Protein AF-A0A8I0VJ87-F1 (afdb_monomer_lite)

Sequence (125 aa):
MGGDGQVTLGNIVVKANARKVRTMSDGSVLAGFAGATADAFTLFERFESKLSKHGGNLTRSAVELAKDWRTGLIAIGSGGPYAQSAARALLDHTTMTARQITEESLKIAAHLCIYTNNNLVIEEL

Radius of gyration: 15.24 Å; chains: 1; bounding box: 38×44×33 Å

Foldseek 3Di:
DKAFFFDDDPNRTPTGAHDQWDADDVRPDIDGDQDPVQQVVQLVVQLVVLCVVVVNPNVRSVVVSVCVVVVPDFATGQLGVQLRVQLVCCVVPHPDDPQRSNLVSLVRSQVPGPRGHNNMDDDDD

Secondary structure (DSSP, 8-state):
-EEE--EEETTEEEES----EEEETTTTEEEE-S-HHHHHHHHHHHHHHHHHHTTT-HHHHHHHHHHHTTSS----STTHHHHHHHHHHHHHH----HHHHHHHHHHHHHHH-TT--S-EEE---

pLDDT: mean 90.81, std 7.06, range [67.06, 98.19]

Structure (mmCIF, N/CA/C/O backbone):
data_AF-A0A8I0VJ87-F1
#
_entry.id   AF-A0A8I0VJ87-F1
#
loop_
_atom_site.group_PDB
_atom_site.id
_atom_site.type_symbol
_atom_site.label_atom_id
_atom_site.label_alt_id
_atom_site.label_comp_id
_atom_site.label_asym_id
_atom_site.label_entity_id
_atom_site.label_seq_id
_atom_site.pdbx_PDB_ins_code
_atom_site.Cartn_x
_atom_site.Cartn_y
_atom_site.Cartn_z
_atom_site.occupancy
_atom_site.B_iso_or_equiv
_atom_site.auth_seq_id
_atom_site.auth_comp_id
_atom_site.auth_asym_id
_atom_site.auth_atom_id
_atom_site.pdbx_PDB_model_num
ATOM 1 N N . MET A 1 1 ? -4.305 -8.418 3.256 1.00 94.06 1 MET A N 1
ATOM 2 C CA . MET A 1 1 ? -3.180 -7.479 3.010 1.00 94.06 1 MET A CA 1
ATOM 3 C C . MET A 1 1 ? -2.535 -7.847 1.687 1.00 94.06 1 MET A C 1
ATOM 5 O O . MET A 1 1 ? -2.440 -9.032 1.403 1.00 94.06 1 MET A O 1
ATOM 9 N N . GLY A 1 2 ? -2.089 -6.883 0.883 1.00 95.56 2 GLY A N 1
ATOM 10 C CA . GLY A 1 2 ? -1.404 -7.188 -0.373 1.00 95.56 2 GLY A CA 1
ATOM 11 C C . GLY A 1 2 ? -0.240 -6.249 -0.655 1.00 95.56 2 GLY A C 1
ATOM 12 O O . GLY A 1 2 ? -0.158 -5.167 -0.077 1.00 95.56 2 GLY A O 1
ATOM 13 N N . GLY A 1 3 ? 0.659 -6.681 -1.533 1.00 95.31 3 GLY A N 1
ATOM 14 C CA . GLY A 1 3 ? 1.794 -5.894 -2.002 1.00 95.31 3 GLY A CA 1
ATOM 15 C C . GLY A 1 3 ? 2.315 -6.400 -3.343 1.00 95.31 3 GLY A C 1
ATOM 16 O O . GLY A 1 3 ? 2.104 -7.559 -3.700 1.00 95.31 3 GLY A O 1
ATOM 17 N N . ASP A 1 4 ? 2.987 -5.525 -4.085 1.00 96.25 4 ASP A N 1
ATOM 18 C CA . ASP A 1 4 ? 3.606 -5.859 -5.366 1.00 96.25 4 ASP A CA 1
ATOM 19 C C . ASP A 1 4 ? 5.030 -6.421 -5.199 1.00 96.25 4 ASP A C 1
ATOM 21 O O . ASP A 1 4 ? 5.648 -6.349 -4.130 1.00 96.25 4 ASP A O 1
ATOM 25 N N . GLY A 1 5 ? 5.576 -6.951 -6.291 1.00 94.56 5 GLY A N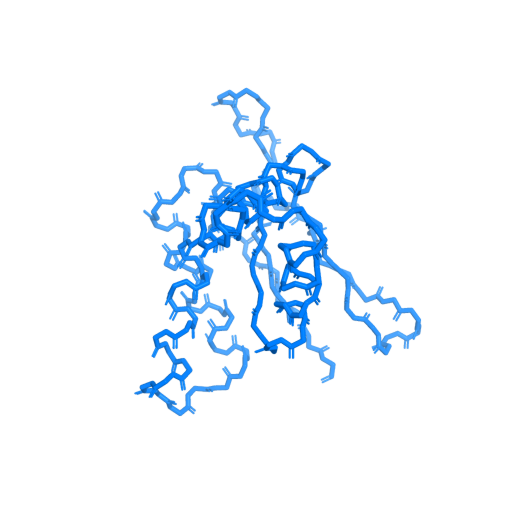 1
ATOM 26 C CA . GLY A 1 5 ? 6.875 -7.603 -6.306 1.00 94.56 5 GLY A CA 1
ATOM 27 C C . GLY A 1 5 ? 8.045 -6.731 -6.753 1.00 94.56 5 GLY A C 1
ATOM 28 O O . GLY A 1 5 ? 9.179 -7.220 -6.740 1.00 94.56 5 GLY A O 1
ATOM 29 N N . GLN A 1 6 ? 7.829 -5.480 -7.163 1.00 95.25 6 GLN A N 1
ATOM 30 C CA . GLN A 1 6 ? 8.898 -4.669 -7.732 1.00 95.25 6 GLN A CA 1
ATOM 31 C C . GLN A 1 6 ? 9.869 -4.163 -6.662 1.00 95.25 6 GLN A C 1
ATOM 33 O O . GLN A 1 6 ? 9.481 -3.568 -5.658 1.00 95.25 6 GLN A O 1
ATOM 38 N N . VAL A 1 7 ? 11.161 -4.353 -6.904 1.00 93.50 7 VAL A N 1
ATOM 39 C CA . VAL A 1 7 ? 12.251 -3.696 -6.184 1.00 93.50 7 VAL A CA 1
ATOM 40 C C . VAL A 1 7 ? 13.062 -2.937 -7.216 1.00 93.50 7 VAL A C 1
ATOM 42 O O . VAL A 1 7 ? 13.515 -3.515 -8.207 1.00 93.50 7 VAL A O 1
ATOM 45 N N . THR A 1 8 ? 13.236 -1.643 -6.974 1.00 92.12 8 THR A N 1
ATOM 46 C CA . THR A 1 8 ? 13.937 -0.736 -7.883 1.00 92.12 8 THR A CA 1
ATOM 47 C C . THR A 1 8 ? 15.146 -0.154 -7.162 1.00 92.12 8 THR A C 1
ATOM 49 O O . THR A 1 8 ? 15.021 0.299 -6.025 1.00 92.12 8 THR A O 1
ATOM 52 N N . LEU A 1 9 ? 16.3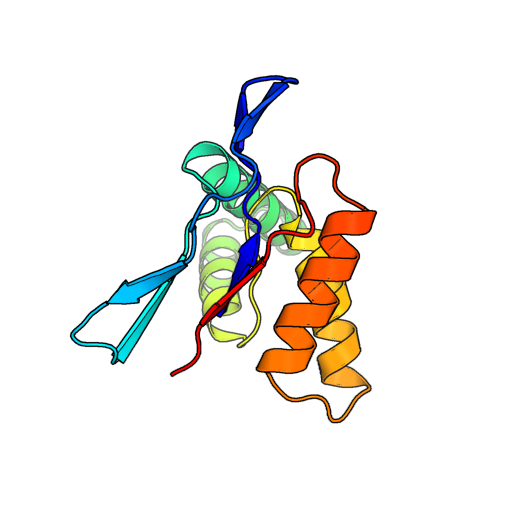15 -0.194 -7.803 1.00 90.88 9 LEU A N 1
ATOM 53 C CA . LEU A 1 9 ? 17.545 0.429 -7.321 1.00 90.88 9 LEU A CA 1
ATOM 54 C C . LEU A 1 9 ? 17.910 1.576 -8.265 1.00 90.88 9 LEU A C 1
ATOM 56 O O . LEU A 1 9 ? 18.264 1.350 -9.424 1.00 90.88 9 LEU A O 1
ATOM 60 N N . GLY A 1 10 ? 17.780 2.812 -7.780 1.00 89.00 10 GLY A N 1
ATOM 61 C CA . GLY A 1 10 ? 17.803 3.985 -8.653 1.00 89.00 10 GLY A CA 1
ATOM 62 C C . GLY A 1 10 ? 16.676 3.885 -9.680 1.00 89.00 10 GLY A C 1
ATOM 63 O O . GLY A 1 10 ? 15.510 3.802 -9.307 1.00 89.00 10 GLY A O 1
ATOM 64 N N . ASN A 1 11 ? 17.038 3.806 -10.959 1.00 91.25 11 ASN A N 1
ATOM 65 C CA . ASN A 1 11 ? 16.082 3.725 -12.068 1.00 91.25 11 ASN A CA 1
ATOM 66 C C . ASN A 1 11 ? 15.996 2.315 -12.683 1.00 91.25 11 ASN A C 1
ATOM 68 O O . ASN A 1 11 ? 15.423 2.144 -13.755 1.00 91.25 11 ASN A O 1
ATOM 72 N N . ILE A 1 12 ? 16.602 1.309 -12.043 1.00 95.56 12 ILE A N 1
ATOM 73 C CA . ILE A 1 12 ? 16.696 -0.055 -12.572 1.00 95.56 12 ILE A CA 1
ATOM 74 C C . ILE A 1 12 ? 15.846 -0.989 -11.719 1.00 95.56 12 ILE A C 1
ATOM 76 O O . ILE A 1 12 ? 16.021 -1.073 -10.502 1.00 95.56 12 ILE A O 1
ATOM 80 N N . VAL A 1 13 ? 14.947 -1.737 -12.358 1.00 95.81 13 VAL A N 1
ATOM 81 C CA . VAL A 1 13 ? 14.218 -2.823 -11.696 1.00 95.81 13 VAL A CA 1
ATOM 82 C C . VAL A 1 13 ? 15.179 -3.987 -11.465 1.00 95.81 13 VAL A C 1
ATOM 84 O O . VAL A 1 13 ? 15.637 -4.617 -12.413 1.00 95.81 13 VAL A O 1
ATOM 87 N N . VAL A 1 14 ? 15.483 -4.276 -10.199 1.00 96.75 14 VAL A N 1
ATOM 88 C CA . VAL A 1 14 ? 16.428 -5.339 -9.807 1.00 96.75 14 VAL A CA 1
ATOM 89 C C . VAL A 1 14 ? 15.729 -6.649 -9.450 1.00 96.75 14 VAL A C 1
ATOM 91 O O . VAL A 1 14 ? 16.333 -7.718 -9.501 1.00 96.75 14 VAL A O 1
ATOM 94 N N . LYS A 1 15 ? 14.444 -6.589 -9.090 1.00 95.56 15 LYS A N 1
ATOM 95 C CA . LYS A 1 15 ? 13.609 -7.763 -8.823 1.00 95.56 15 LYS A CA 1
ATOM 96 C C . LYS A 1 15 ? 12.156 -7.431 -9.127 1.00 95.56 15 LYS A C 1
ATOM 98 O O . LYS A 1 15 ? 11.686 -6.366 -8.751 1.00 95.56 15 LYS A O 1
ATOM 103 N N . ALA A 1 16 ? 11.446 -8.346 -9.780 1.00 95.75 16 ALA A N 1
ATOM 104 C CA . ALA A 1 16 ? 10.043 -8.146 -10.141 1.00 95.75 16 ALA A CA 1
ATOM 105 C C . ALA A 1 16 ? 9.060 -8.935 -9.260 1.00 95.75 16 ALA A C 1
ATOM 107 O O . ALA A 1 16 ? 7.869 -8.659 -9.310 1.00 95.75 16 ALA A O 1
ATOM 108 N N . ASN A 1 17 ? 9.534 -9.905 -8.474 1.00 95.94 17 ASN A N 1
ATOM 109 C CA . ASN A 1 17 ? 8.719 -10.867 -7.722 1.00 95.94 17 ASN A CA 1
ATOM 110 C C . ASN A 1 17 ? 9.102 -10.942 -6.230 1.00 95.94 17 ASN A C 1
ATOM 112 O O . ASN A 1 17 ? 9.208 -12.023 -5.649 1.00 95.94 17 ASN A O 1
ATOM 116 N N . ALA A 1 18 ? 9.420 -9.808 -5.610 1.00 94.56 18 ALA A N 1
ATOM 117 C CA . ALA A 1 18 ? 9.637 -9.752 -4.170 1.00 94.56 18 ALA A CA 1
ATOM 118 C C . ALA A 1 18 ? 8.358 -10.100 -3.397 1.00 94.56 18 ALA A C 1
ATOM 120 O O . ALA A 1 18 ? 7.257 -9.716 -3.773 1.00 94.56 18 ALA A O 1
ATOM 121 N N . ARG A 1 19 ? 8.512 -10.811 -2.279 1.00 93.62 19 ARG A N 1
ATOM 122 C CA . ARG A 1 19 ? 7.407 -11.122 -1.371 1.00 93.62 19 ARG A CA 1
ATOM 123 C C . ARG A 1 19 ? 7.490 -10.172 -0.179 1.00 93.62 19 ARG A C 1
ATOM 125 O O . ARG A 1 19 ? 8.282 -10.393 0.731 1.00 93.62 19 ARG A O 1
ATOM 132 N N . LYS A 1 20 ? 6.729 -9.078 -0.234 1.00 91.69 20 LYS A N 1
ATOM 133 C CA . LYS A 1 20 ? 6.769 -7.985 0.760 1.00 91.69 20 LYS A CA 1
ATOM 134 C C . LYS A 1 20 ? 5.757 -8.144 1.898 1.00 91.69 20 LYS A C 1
ATOM 136 O O . LYS A 1 20 ? 5.764 -7.350 2.831 1.00 91.69 20 LYS A O 1
ATOM 141 N N . VAL A 1 21 ? 4.896 -9.158 1.811 1.00 93.69 21 VAL A N 1
ATOM 142 C CA . VAL A 1 21 ? 3.878 -9.504 2.809 1.00 93.69 21 VAL A CA 1
ATOM 143 C C . VAL A 1 21 ? 4.180 -10.895 3.362 1.00 93.69 21 VAL A C 1
ATOM 145 O O . VAL A 1 21 ? 4.514 -11.815 2.604 1.00 93.69 21 VAL A O 1
ATOM 148 N N . ARG A 1 22 ? 4.076 -11.043 4.684 1.00 91.06 22 ARG A N 1
ATOM 149 C CA . ARG A 1 22 ? 4.274 -12.305 5.402 1.00 91.06 22 ARG A CA 1
ATOM 150 C C . ARG A 1 22 ? 3.288 -12.457 6.556 1.00 91.06 22 ARG A C 1
ATOM 152 O O . ARG A 1 22 ? 2.859 -11.466 7.145 1.00 91.06 22 ARG A O 1
ATOM 159 N N . THR A 1 23 ? 3.002 -13.701 6.912 1.00 91.06 23 THR A N 1
ATOM 160 C CA . THR A 1 23 ? 2.316 -14.050 8.155 1.00 91.06 23 THR A CA 1
ATOM 161 C C . THR A 1 23 ? 3.308 -14.063 9.326 1.00 91.06 23 THR A C 1
ATOM 163 O O . THR A 1 23 ? 4.511 -14.282 9.156 1.00 91.06 23 THR A O 1
ATOM 166 N N . MET A 1 24 ? 2.813 -13.774 10.523 1.00 84.69 24 MET A N 1
ATOM 167 C CA . MET A 1 24 ? 3.542 -13.761 11.791 1.00 84.69 24 MET A CA 1
ATOM 168 C C . MET A 1 24 ? 2.639 -14.312 12.901 1.00 84.69 24 MET A C 1
ATOM 170 O O . MET A 1 24 ? 1.437 -14.483 12.693 1.00 84.69 24 MET A O 1
ATOM 174 N N . SER A 1 25 ? 3.222 -14.585 14.072 1.00 83.56 25 SER A N 1
ATOM 175 C CA . SER A 1 25 ? 2.498 -15.078 15.255 1.00 83.56 25 SER A CA 1
ATOM 176 C C . SER A 1 25 ? 1.637 -16.305 14.933 1.00 83.56 25 SER A C 1
ATOM 178 O O . SER A 1 25 ? 0.415 -16.270 15.077 1.00 83.56 25 SER A O 1
ATOM 180 N N . ASP A 1 26 ? 2.275 -17.347 14.393 1.00 86.50 26 ASP A N 1
ATOM 181 C CA . ASP A 1 26 ? 1.638 -18.613 14.000 1.00 86.50 26 ASP A CA 1
ATOM 182 C C . ASP A 1 26 ? 0.426 -18.450 13.064 1.00 86.50 26 ASP A C 1
ATOM 184 O O . ASP A 1 26 ? -0.543 -19.199 13.127 1.00 86.50 26 ASP A O 1
ATOM 188 N N . GLY A 1 27 ? 0.479 -17.450 12.177 1.00 85.38 27 GLY A N 1
ATOM 189 C CA . GLY A 1 27 ? -0.556 -17.205 11.171 1.00 85.38 27 GLY A CA 1
ATOM 190 C C . GLY A 1 27 ? -1.653 -16.235 11.602 1.00 85.38 27 GLY A C 1
ATOM 191 O O . GLY A 1 27 ? -2.514 -15.925 10.793 1.00 85.38 27 GLY A O 1
ATOM 192 N N . SER A 1 28 ? -1.613 -15.707 12.828 1.00 85.19 28 SER A N 1
ATOM 193 C CA . SER A 1 28 ? -2.640 -14.781 13.334 1.00 85.19 28 SER A CA 1
ATOM 194 C C . SER A 1 28 ? -2.421 -13.310 12.954 1.00 85.19 28 SER A C 1
ATOM 196 O O . SER A 1 28 ? -3.309 -12.483 13.155 1.00 85.19 28 SER A O 1
ATOM 198 N N . VAL A 1 29 ? -1.248 -12.955 12.416 1.00 88.00 29 VAL A N 1
ATOM 199 C CA . VAL A 1 29 ? -0.892 -11.568 12.074 1.00 88.00 29 VAL A CA 1
ATOM 200 C C . VAL A 1 29 ? -0.341 -11.488 10.655 1.00 88.00 29 VAL A C 1
ATOM 202 O O . VAL A 1 29 ? 0.535 -12.263 10.283 1.00 88.00 29 VAL A O 1
ATOM 205 N N . LEU A 1 30 ? -0.787 -10.498 9.878 1.00 90.31 30 LEU A N 1
ATOM 206 C CA . LEU A 1 30 ? -0.154 -10.118 8.611 1.00 90.31 30 LEU A CA 1
ATOM 207 C C . LEU A 1 30 ? 0.745 -8.903 8.818 1.00 90.31 30 LEU A C 1
ATOM 209 O O . LEU A 1 30 ? 0.326 -7.903 9.398 1.00 90.31 30 LEU A O 1
ATOM 213 N N . ALA A 1 31 ? 1.965 -8.975 8.296 1.00 89.12 31 ALA A N 1
ATOM 214 C CA . ALA A 1 31 ? 2.913 -7.873 8.283 1.00 89.12 31 ALA A CA 1
ATOM 215 C C . ALA A 1 31 ? 3.423 -7.629 6.860 1.00 89.12 31 ALA A C 1
ATOM 217 O O . ALA A 1 31 ? 3.714 -8.572 6.121 1.00 89.12 31 ALA A O 1
ATOM 218 N N . GLY A 1 32 ? 3.580 -6.357 6.497 1.00 87.69 32 GLY A N 1
ATOM 219 C CA . GLY A 1 32 ? 4.139 -5.942 5.217 1.00 87.69 32 GLY A CA 1
ATOM 220 C C . GLY A 1 32 ? 5.022 -4.707 5.359 1.00 87.69 32 GLY A C 1
ATOM 221 O O . GLY A 1 32 ? 4.844 -3.926 6.291 1.00 87.69 32 GLY A O 1
ATOM 222 N N . PHE A 1 33 ? 5.983 -4.551 4.451 1.00 83.94 33 PHE A N 1
ATOM 223 C CA . PHE A 1 33 ? 6.900 -3.408 4.406 1.00 83.94 33 PHE A CA 1
ATOM 224 C C . PHE A 1 33 ? 7.125 -2.975 2.952 1.00 83.94 33 PHE A C 1
ATOM 226 O O . PHE A 1 33 ? 7.298 -3.828 2.080 1.00 83.94 33 PHE A O 1
ATOM 233 N N . ALA A 1 34 ? 7.137 -1.669 2.670 1.00 81.19 34 ALA A N 1
ATOM 234 C CA . ALA A 1 34 ? 7.473 -1.162 1.335 1.00 81.19 34 ALA A CA 1
ATOM 235 C C . ALA A 1 34 ? 8.966 -0.810 1.201 1.00 81.19 34 ALA A C 1
ATOM 237 O O .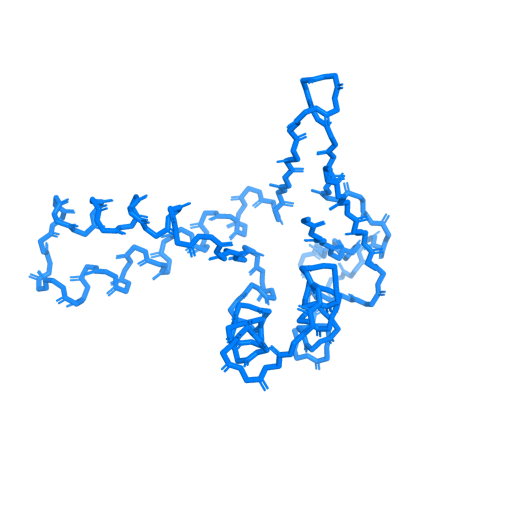 ALA A 1 34 ? 9.442 -0.555 0.093 1.00 81.19 34 ALA A O 1
ATOM 238 N N . GLY A 1 35 ? 9.711 -0.866 2.312 1.00 77.19 35 GLY A N 1
ATOM 239 C CA . GLY A 1 35 ? 11.149 -0.628 2.409 1.00 77.19 35 GLY A CA 1
ATOM 240 C C . GLY A 1 35 ? 11.439 0.570 3.310 1.00 77.19 35 GLY A C 1
ATOM 241 O O . GLY A 1 35 ? 10.662 1.517 3.341 1.00 77.19 35 GLY A O 1
ATOM 242 N N . ALA A 1 36 ? 12.580 0.568 4.007 1.00 69.50 36 ALA A N 1
ATOM 243 C CA . ALA A 1 36 ? 12.886 1.566 5.041 1.00 69.50 36 ALA A CA 1
ATOM 244 C C . ALA A 1 36 ? 12.718 3.024 4.570 1.00 69.50 36 ALA A C 1
ATOM 246 O O . ALA A 1 36 ? 12.114 3.839 5.262 1.00 69.50 36 ALA A O 1
ATOM 247 N N . THR A 1 37 ? 13.210 3.347 3.373 1.00 73.00 37 THR A N 1
ATOM 248 C CA . THR A 1 37 ? 13.115 4.702 2.818 1.00 73.00 37 THR A CA 1
ATOM 249 C C . THR A 1 37 ? 11.691 5.050 2.384 1.00 73.00 37 THR A C 1
ATOM 251 O O . THR A 1 37 ? 11.204 6.130 2.703 1.00 73.00 37 THR A O 1
ATOM 254 N N . ALA A 1 38 ? 10.999 4.142 1.692 1.00 72.69 38 ALA A N 1
ATOM 255 C CA . ALA A 1 38 ? 9.649 4.392 1.187 1.00 72.69 38 ALA A CA 1
ATOM 256 C C . ALA A 1 38 ? 8.618 4.507 2.325 1.00 72.69 38 ALA A C 1
ATOM 258 O O . ALA A 1 38 ? 7.723 5.354 2.276 1.00 72.69 38 ALA A O 1
ATOM 259 N N . ASP A 1 39 ? 8.781 3.700 3.373 1.00 77.25 39 ASP A N 1
ATOM 260 C CA . ASP A 1 39 ? 7.955 3.743 4.578 1.00 77.25 39 ASP A CA 1
ATOM 261 C C . ASP A 1 39 ? 8.168 5.066 5.337 1.00 77.25 39 ASP A C 1
ATOM 263 O O . ASP A 1 39 ? 7.197 5.711 5.738 1.00 77.25 39 ASP A O 1
ATOM 267 N N . ALA A 1 40 ? 9.420 5.531 5.457 1.00 74.00 40 ALA A N 1
ATOM 268 C CA . ALA A 1 40 ? 9.745 6.819 6.072 1.00 74.00 40 ALA A CA 1
ATOM 269 C C . ALA A 1 40 ? 9.162 8.009 5.291 1.00 74.00 40 ALA A C 1
ATOM 271 O O . ALA A 1 40 ? 8.535 8.875 5.896 1.00 74.00 40 ALA A O 1
ATOM 272 N N . PHE A 1 41 ? 9.298 8.034 3.959 1.00 78.19 41 PHE A N 1
ATOM 273 C CA . PHE A 1 41 ? 8.682 9.079 3.131 1.00 78.19 41 PHE A CA 1
ATOM 274 C C . PHE A 1 41 ? 7.159 9.082 3.256 1.00 78.19 41 PHE A C 1
ATOM 276 O O . PHE A 1 41 ? 6.573 10.136 3.478 1.00 78.19 41 PHE A O 1
ATOM 283 N N . THR A 1 42 ? 6.524 7.906 3.228 1.00 80.62 42 THR A N 1
ATOM 284 C CA . THR A 1 42 ? 5.069 7.802 3.418 1.00 80.62 42 THR A CA 1
ATOM 285 C C . THR A 1 42 ? 4.643 8.380 4.774 1.00 80.62 42 THR A C 1
ATOM 287 O O . THR A 1 42 ? 3.631 9.076 4.873 1.00 80.62 42 THR A O 1
ATOM 290 N N . LEU A 1 43 ? 5.403 8.098 5.837 1.00 83.12 43 LEU A N 1
ATOM 291 C CA . LEU A 1 43 ? 5.152 8.652 7.166 1.00 83.12 43 LEU A CA 1
ATOM 292 C C . LEU A 1 43 ? 5.329 10.172 7.197 1.00 83.12 43 LEU A C 1
ATOM 294 O O . LEU A 1 43 ? 4.474 10.853 7.763 1.00 83.12 43 LEU A O 1
ATOM 298 N N . PHE A 1 44 ? 6.390 10.700 6.583 1.00 84.50 44 PHE A N 1
ATOM 299 C CA . PHE A 1 44 ? 6.640 12.140 6.521 1.00 84.50 44 PHE A CA 1
ATOM 300 C C . PHE A 1 44 ? 5.558 12.876 5.737 1.00 84.50 44 PHE A C 1
ATOM 302 O O . PHE A 1 44 ? 4.978 13.812 6.275 1.00 84.50 44 PHE A O 1
ATOM 309 N N . GLU A 1 45 ? 5.196 12.413 4.541 1.00 83.94 45 GLU A N 1
ATOM 310 C CA . GLU A 1 45 ? 4.137 13.025 3.729 1.00 83.94 45 GLU A CA 1
ATOM 311 C C . GLU A 1 45 ? 2.795 13.057 4.476 1.00 83.94 45 GLU A C 1
ATOM 313 O O . GLU A 1 45 ? 2.102 14.080 4.525 1.00 83.94 45 GLU A O 1
ATOM 318 N N . ARG A 1 46 ? 2.426 11.944 5.128 1.00 85.12 46 ARG A N 1
ATOM 319 C CA . ARG A 1 46 ? 1.208 11.884 5.949 1.00 85.12 46 ARG A CA 1
ATOM 320 C C . ARG A 1 46 ? 1.295 12.827 7.144 1.00 85.12 46 ARG A C 1
ATOM 322 O O . ARG A 1 46 ? 0.316 13.509 7.448 1.00 85.12 46 ARG A O 1
ATOM 329 N N . PHE A 1 47 ? 2.440 12.876 7.820 1.00 88.81 47 PHE A N 1
ATOM 330 C CA . PHE A 1 47 ? 2.641 13.751 8.967 1.00 88.81 47 PHE A CA 1
ATOM 331 C C . PHE A 1 47 ? 2.583 15.230 8.576 1.00 88.81 47 PHE A C 1
ATOM 333 O O . PHE A 1 47 ? 1.870 15.992 9.226 1.00 88.81 47 PHE A O 1
ATOM 340 N N . GLU A 1 48 ? 3.239 15.628 7.487 1.00 89.06 48 GLU A N 1
ATOM 341 C CA . GLU A 1 48 ? 3.191 16.984 6.932 1.00 89.06 48 GLU A CA 1
ATOM 342 C C . GLU A 1 48 ? 1.762 17.390 6.563 1.00 89.06 48 GLU A C 1
ATOM 344 O O . GLU A 1 48 ? 1.320 18.490 6.903 1.00 89.06 48 GLU A O 1
ATOM 349 N N . SER A 1 49 ? 0.989 16.478 5.962 1.00 88.88 49 SER A N 1
ATOM 350 C CA . SER A 1 49 ? -0.432 16.709 5.682 1.00 88.88 49 SER A CA 1
ATOM 351 C C . SER A 1 49 ? -1.230 17.017 6.956 1.00 88.88 49 SER A C 1
ATOM 353 O O . SER A 1 49 ? -2.048 17.941 6.973 1.00 88.88 49 SER A O 1
ATOM 355 N N . LYS A 1 50 ? -0.992 16.279 8.051 1.00 91.50 50 LYS A N 1
ATOM 356 C CA . LYS A 1 50 ? -1.640 16.543 9.349 1.00 91.50 50 LYS A CA 1
ATOM 357 C C . LYS A 1 50 ? -1.156 17.855 9.962 1.00 91.50 50 LYS A C 1
ATOM 359 O O . LYS A 1 50 ? -1.975 18.628 10.456 1.00 91.50 50 LYS A O 1
ATOM 364 N N . LEU A 1 51 ? 0.142 18.130 9.872 1.00 92.25 51 LEU A N 1
ATOM 365 C CA . LEU A 1 51 ? 0.762 19.337 10.404 1.00 92.25 51 LEU A CA 1
ATOM 366 C C . LEU A 1 51 ? 0.197 20.598 9.744 1.00 92.25 51 LEU A C 1
ATOM 368 O O . LEU A 1 51 ? -0.189 21.535 10.445 1.00 92.25 51 LEU A O 1
ATOM 372 N N . SER A 1 52 ? 0.053 20.583 8.417 1.00 93.00 52 SER A N 1
ATOM 373 C CA . SER A 1 52 ? -0.592 21.651 7.649 1.00 93.00 52 SER A CA 1
ATOM 374 C C . SER A 1 52 ? -2.057 21.851 8.067 1.00 93.00 52 SER A C 1
ATOM 376 O O . SER A 1 52 ? -2.462 22.963 8.407 1.00 93.00 52 SER A O 1
ATOM 378 N N . LYS A 1 53 ? -2.840 20.766 8.165 1.00 91.69 53 LYS A N 1
ATOM 379 C CA . LYS A 1 53 ? -4.261 20.806 8.576 1.00 91.69 53 LYS A CA 1
ATOM 380 C C . LYS A 1 53 ? -4.492 21.327 9.995 1.00 91.69 53 LYS A C 1
ATOM 382 O O . LYS A 1 53 ? -5.593 21.776 10.311 1.00 91.69 53 LYS A O 1
ATOM 387 N N . HIS A 1 54 ? -3.492 21.240 10.866 1.00 93.50 54 HIS A N 1
ATOM 388 C CA . HIS A 1 54 ? -3.596 21.650 12.265 1.00 93.50 54 HIS A CA 1
ATOM 389 C C . HIS A 1 54 ? -2.727 22.864 12.602 1.00 93.50 54 HIS A C 1
ATOM 391 O O . HIS A 1 54 ? -2.407 23.073 13.774 1.00 93.50 54 HIS A O 1
ATOM 397 N N . GLY A 1 55 ? -2.361 23.665 11.595 1.00 92.75 55 GLY A N 1
ATOM 398 C CA . GLY A 1 55 ? -1.668 24.939 11.789 1.00 92.75 55 GLY A CA 1
ATOM 399 C C . GLY A 1 55 ? -0.322 24.798 12.501 1.00 92.75 55 GLY A C 1
ATOM 400 O O . GLY A 1 55 ? 0.019 25.636 13.328 1.00 92.75 55 GLY A O 1
ATOM 401 N N . GLY A 1 56 ? 0.411 23.710 12.253 1.00 91.88 56 GLY A N 1
ATOM 402 C CA . GLY A 1 56 ? 1.707 23.460 12.886 1.00 91.88 56 GLY A CA 1
ATOM 403 C C . GLY A 1 56 ? 1.639 22.842 14.287 1.00 91.88 56 GLY A C 1
ATOM 404 O O . GLY A 1 56 ? 2.680 22.655 14.913 1.00 91.88 56 GLY A O 1
ATOM 405 N N . ASN A 1 57 ? 0.455 22.490 14.805 1.00 94.62 57 ASN A N 1
ATOM 406 C CA . ASN A 1 57 ? 0.351 21.851 16.118 1.00 94.62 57 ASN A CA 1
ATOM 407 C C . ASN A 1 57 ? 0.896 20.411 16.079 1.00 94.62 57 ASN A C 1
ATOM 409 O O . ASN A 1 57 ? 0.211 19.478 15.645 1.00 94.62 57 ASN A O 1
ATOM 413 N N . LEU A 1 58 ? 2.131 20.242 16.558 1.00 92.69 58 LEU A N 1
ATOM 414 C CA . LEU A 1 58 ? 2.878 18.986 16.505 1.00 92.69 58 LEU A CA 1
ATOM 415 C C . LEU A 1 58 ? 2.164 17.844 17.242 1.00 92.69 58 LEU A C 1
ATOM 417 O O . LEU A 1 58 ? 1.930 16.784 16.662 1.00 92.69 58 LEU A O 1
ATOM 421 N N . THR A 1 59 ? 1.767 18.074 18.497 1.00 93.25 59 THR A N 1
ATOM 422 C CA . THR A 1 59 ? 1.137 17.055 19.350 1.00 93.25 59 THR A CA 1
ATOM 423 C C . THR A 1 59 ? -0.163 16.553 18.739 1.00 93.25 59 THR A C 1
ATOM 425 O O . THR A 1 59 ? -0.380 15.347 18.633 1.00 93.25 59 THR A O 1
ATOM 428 N N . ARG A 1 60 ? -1.020 17.471 18.277 1.00 92.56 60 ARG A N 1
ATOM 429 C CA . ARG A 1 60 ? -2.281 17.107 17.626 1.00 92.56 60 ARG A CA 1
ATOM 430 C C . ARG A 1 60 ? -2.031 16.314 16.346 1.00 92.56 60 ARG A C 1
ATOM 432 O O . ARG A 1 60 ? -2.669 15.290 16.138 1.00 92.56 60 ARG A O 1
ATOM 439 N N . SER A 1 61 ? -1.082 16.747 15.523 1.00 91.50 61 SER A N 1
ATOM 440 C CA . SER A 1 61 ? -0.765 16.091 14.249 1.00 91.50 61 SER A CA 1
ATOM 441 C C . SER A 1 61 ? -0.226 14.675 14.441 1.00 91.50 61 SER A C 1
ATOM 443 O O . SER A 1 61 ? -0.611 13.774 13.700 1.00 91.50 61 SER A O 1
ATOM 445 N N . ALA A 1 62 ? 0.593 14.452 15.473 1.00 89.25 62 ALA A N 1
ATOM 446 C CA . ALA A 1 62 ? 1.108 13.128 15.818 1.00 89.25 62 ALA A CA 1
ATOM 447 C C . ALA A 1 62 ? -0.009 12.185 16.286 1.00 89.25 62 ALA A C 1
ATOM 449 O O . ALA A 1 62 ? -0.0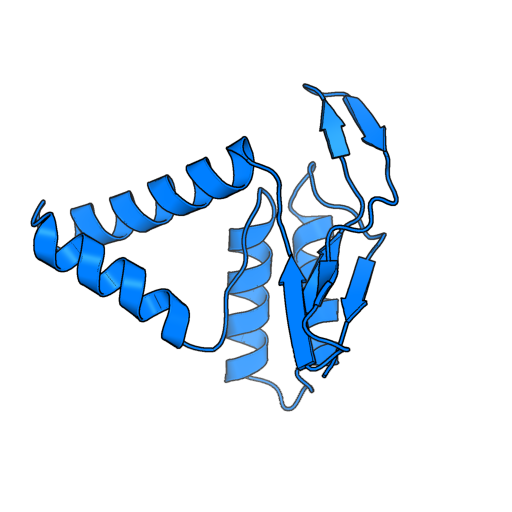77 11.038 15.847 1.00 89.25 62 ALA A O 1
ATOM 450 N N . VAL A 1 63 ? -0.926 12.678 17.125 1.00 90.88 63 VAL A N 1
ATOM 451 C CA . VAL A 1 63 ? -2.093 11.905 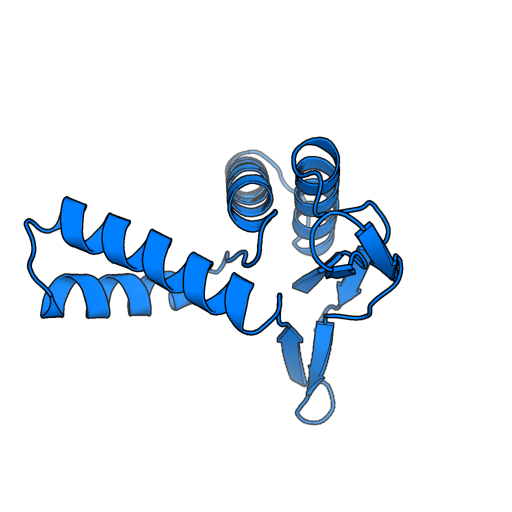17.576 1.00 90.88 63 VAL A CA 1
ATOM 452 C C . VAL A 1 63 ? -3.017 11.563 16.407 1.00 90.88 63 VAL A C 1
ATOM 454 O O . VAL A 1 63 ? -3.475 10.429 16.304 1.00 90.88 63 VAL A O 1
ATOM 457 N N . GLU A 1 64 ? -3.287 12.509 15.508 1.00 88.38 64 GLU A N 1
ATOM 458 C CA . GLU A 1 64 ? -4.136 12.263 14.338 1.00 88.38 64 GLU A CA 1
ATOM 459 C C . GLU A 1 64 ? -3.481 11.318 13.326 1.00 88.38 64 GLU A C 1
ATOM 461 O O . GLU A 1 64 ? -4.163 10.461 12.770 1.00 88.38 64 GLU A O 1
ATOM 466 N N . LEU A 1 65 ? -2.161 11.405 13.127 1.00 86.62 65 LEU A N 1
ATOM 467 C CA . LEU A 1 65 ? -1.427 10.409 12.349 1.00 86.62 65 LEU A CA 1
ATOM 468 C C . LEU A 1 65 ? -1.570 9.022 12.982 1.00 86.62 65 LEU A C 1
ATOM 470 O O . LEU A 1 65 ? -1.884 8.072 12.277 1.00 86.62 65 LEU A O 1
ATOM 474 N N . ALA A 1 66 ? -1.401 8.903 14.303 1.00 85.69 66 ALA A N 1
ATOM 475 C CA . ALA A 1 66 ? -1.580 7.641 15.021 1.00 85.69 66 ALA A CA 1
ATOM 476 C C . ALA A 1 66 ? -3.019 7.098 14.917 1.00 85.69 66 ALA A C 1
ATOM 478 O O . ALA A 1 66 ? -3.219 5.886 14.855 1.00 85.69 66 ALA A O 1
ATOM 479 N N . LYS A 1 67 ? -4.035 7.969 14.856 1.00 84.31 67 LYS A N 1
ATOM 480 C CA . LYS A 1 67 ? -5.433 7.563 14.641 1.00 84.31 67 LYS A CA 1
ATOM 481 C C . LYS A 1 67 ? -5.691 7.010 13.244 1.00 84.31 67 LYS A C 1
ATOM 483 O O . LYS A 1 67 ? -6.503 6.095 13.135 1.00 84.31 67 LYS A O 1
ATOM 488 N N . ASP A 1 68 ? -5.009 7.498 12.204 1.00 75.31 68 ASP A N 1
ATOM 489 C CA . ASP A 1 68 ? -5.180 6.979 10.837 1.00 75.31 68 ASP A CA 1
ATOM 490 C C . ASP A 1 68 ? -4.895 5.470 10.765 1.00 75.31 68 ASP A C 1
ATOM 492 O O . ASP A 1 68 ? -5.582 4.748 10.044 1.00 75.31 68 ASP A O 1
ATOM 496 N N . TRP A 1 69 ? -3.984 4.957 11.598 1.00 71.31 69 TRP A N 1
ATOM 497 C CA . TRP A 1 69 ? -3.708 3.520 11.724 1.00 71.31 69 TRP A CA 1
ATOM 498 C C . TRP A 1 69 ? -4.916 2.689 12.183 1.00 71.31 69 TRP A C 1
ATOM 500 O O . TRP A 1 69 ? -4.925 1.475 12.007 1.00 71.31 69 TRP A O 1
ATOM 510 N N . ARG A 1 70 ? -5.955 3.321 12.744 1.00 67.25 70 ARG A N 1
ATOM 511 C CA . ARG A 1 70 ? -7.188 2.665 13.213 1.00 67.25 70 ARG A CA 1
ATOM 512 C C . ARG A 1 70 ? -8.323 2.699 12.182 1.00 67.25 70 ARG A C 1
ATOM 514 O O . ARG A 1 70 ? -9.374 2.128 12.444 1.00 67.25 70 ARG A O 1
ATOM 521 N N . THR A 1 71 ? -8.139 3.345 11.026 1.00 67.06 71 THR A N 1
ATOM 522 C CA . THR A 1 71 ? -9.212 3.593 10.035 1.00 67.06 71 THR A CA 1
ATOM 523 C C . THR A 1 71 ? -9.537 2.404 9.121 1.00 67.06 71 THR A C 1
ATOM 525 O O . THR A 1 71 ? -10.358 2.530 8.217 1.00 67.06 71 THR A O 1
ATOM 528 N N . GLY A 1 72 ? -8.934 1.233 9.352 1.00 79.75 72 GLY A N 1
ATOM 529 C CA . GLY A 1 72 ? -9.256 -0.019 8.652 1.00 79.75 72 GLY A CA 1
ATOM 530 C C . GLY A 1 72 ? -8.732 -0.129 7.212 1.00 79.75 72 GLY A C 1
ATOM 531 O O . GLY A 1 72 ? -8.711 -1.229 6.669 1.00 79.75 72 GLY A O 1
ATOM 532 N N . LEU A 1 73 ? -8.254 0.967 6.610 1.00 87.88 73 LEU A N 1
ATOM 533 C CA . LEU A 1 73 ? -7.609 0.988 5.295 1.00 87.88 73 LEU A CA 1
ATOM 534 C C . LEU A 1 73 ? -6.306 1.789 5.354 1.00 87.88 73 LEU A C 1
ATOM 536 O O . LEU A 1 73 ? -6.301 2.969 5.700 1.00 87.88 73 LEU A O 1
ATOM 540 N N . ILE A 1 74 ? -5.207 1.174 4.925 1.00 88.94 74 ILE A N 1
ATOM 541 C CA . ILE A 1 74 ? -3.905 1.830 4.819 1.00 88.94 74 ILE A CA 1
ATOM 542 C C . ILE A 1 74 ? -3.145 1.294 3.607 1.00 88.94 74 ILE A C 1
ATOM 544 O O . ILE A 1 74 ? -3.266 0.121 3.259 1.00 88.94 74 ILE A O 1
ATOM 548 N N . ALA A 1 75 ? -2.351 2.158 2.980 1.00 90.56 75 ALA A N 1
ATOM 549 C CA . ALA A 1 75 ? -1.387 1.769 1.962 1.00 90.56 75 ALA A CA 1
ATOM 550 C C . ALA A 1 75 ? -0.079 2.542 2.169 1.00 90.56 75 ALA A C 1
ATOM 552 O O . ALA A 1 75 ? -0.090 3.704 2.592 1.00 90.56 75 ALA A O 1
ATOM 553 N N . ILE A 1 76 ? 1.034 1.878 1.878 1.00 90.62 76 ILE A N 1
ATOM 554 C CA . ILE A 1 76 ? 2.400 2.378 2.059 1.00 90.62 76 ILE A CA 1
ATOM 555 C C . ILE A 1 76 ? 3.217 2.142 0.789 1.00 90.62 76 ILE A C 1
ATOM 557 O O . ILE A 1 76 ? 2.843 1.319 -0.048 1.00 90.62 76 ILE A O 1
ATOM 561 N N . GLY A 1 77 ? 4.333 2.855 0.660 1.00 90.44 77 GLY A N 1
ATOM 562 C CA . GLY A 1 77 ? 5.218 2.759 -0.495 1.00 90.44 77 GLY A CA 1
ATOM 563 C C . GLY A 1 77 ? 4.852 3.715 -1.627 1.00 90.44 77 GLY A C 1
ATOM 564 O O . GLY A 1 77 ? 3.866 4.444 -1.563 1.00 90.44 77 GLY A O 1
ATOM 565 N N . SER A 1 78 ? 5.653 3.686 -2.691 1.00 90.00 78 SER A N 1
ATOM 566 C CA . SER A 1 78 ? 5.543 4.578 -3.856 1.00 90.00 78 SER A CA 1
ATOM 567 C C . SER A 1 78 ? 4.167 4.553 -4.534 1.00 90.00 78 SER A C 1
ATOM 569 O O . SER A 1 78 ? 3.659 5.594 -4.938 1.00 90.00 78 SER A O 1
ATOM 571 N N . GLY A 1 79 ? 3.547 3.374 -4.643 1.00 92.06 79 GLY A N 1
ATOM 572 C CA . GLY A 1 79 ? 2.194 3.202 -5.182 1.00 92.06 79 GLY A CA 1
ATOM 573 C C . GLY A 1 79 ? 1.069 3.418 -4.160 1.00 92.06 79 GLY A C 1
ATOM 574 O O . GLY A 1 79 ? -0.109 3.324 -4.509 1.00 92.06 79 GLY A O 1
ATOM 575 N N . GLY A 1 80 ? 1.412 3.690 -2.896 1.00 91.81 80 GLY A N 1
ATOM 576 C CA . GLY A 1 80 ? 0.492 3.720 -1.760 1.00 91.81 80 GLY A CA 1
ATOM 577 C C . GLY A 1 80 ? -0.674 4.700 -1.922 1.00 91.81 80 GLY A C 1
ATOM 578 O O . GLY A 1 80 ? -1.821 4.273 -1.785 1.00 91.81 80 GLY A O 1
ATOM 579 N N . PRO A 1 81 ? -0.445 5.984 -2.257 1.00 91.19 81 PRO A N 1
ATOM 580 C CA . PRO A 1 81 ? -1.530 6.953 -2.428 1.00 91.19 81 PRO A CA 1
ATOM 581 C C . PRO A 1 81 ? -2.544 6.558 -3.513 1.00 91.19 81 PRO A C 1
ATOM 583 O O . PRO A 1 81 ? -3.749 6.745 -3.325 1.00 91.19 81 PRO A O 1
ATOM 586 N N . TYR A 1 82 ? -2.082 5.964 -4.619 1.00 95.19 82 TYR A N 1
ATOM 587 C CA . TYR A 1 82 ? -2.953 5.490 -5.700 1.00 95.19 82 TYR A CA 1
ATOM 588 C C . TYR A 1 82 ? -3.798 4.298 -5.245 1.00 95.19 82 TYR A C 1
ATOM 590 O O . TYR A 1 82 ? -5.020 4.319 -5.398 1.00 95.19 82 TYR A O 1
ATOM 598 N N . ALA A 1 83 ? -3.161 3.305 -4.612 1.00 95.94 83 ALA A N 1
ATOM 599 C CA . ALA A 1 83 ? -3.851 2.142 -4.064 1.00 95.94 83 ALA A CA 1
ATOM 600 C C . ALA A 1 83 ? -4.875 2.554 -2.997 1.00 95.94 83 ALA A C 1
ATOM 602 O O . ALA A 1 83 ? -6.015 2.103 -3.026 1.00 95.94 83 ALA A O 1
ATOM 603 N N . GLN A 1 84 ? -4.515 3.459 -2.083 1.00 93.62 84 GLN A N 1
ATOM 604 C CA . GLN A 1 84 ? -5.425 3.916 -1.034 1.00 93.62 84 GLN A CA 1
ATOM 605 C C . GLN A 1 84 ? -6.627 4.671 -1.607 1.00 93.62 84 GLN A C 1
ATOM 607 O O . GLN A 1 84 ? -7.749 4.452 -1.155 1.00 93.62 84 GLN A O 1
ATOM 612 N N . SER A 1 85 ? -6.404 5.536 -2.599 1.00 94.69 85 SER A N 1
ATOM 613 C CA . SER A 1 85 ? -7.481 6.289 -3.251 1.00 94.69 85 SER A CA 1
ATOM 614 C C . SER A 1 85 ? -8.451 5.350 -3.973 1.00 94.69 85 SER A C 1
ATOM 616 O O . SER A 1 85 ? -9.662 5.456 -3.788 1.00 94.69 85 SER A O 1
ATOM 618 N N . ALA A 1 86 ? -7.921 4.376 -4.722 1.00 97.25 86 ALA A N 1
ATOM 619 C CA . ALA A 1 86 ? -8.718 3.351 -5.387 1.00 97.25 86 ALA A CA 1
ATOM 620 C C . ALA A 1 86 ? -9.491 2.485 -4.382 1.00 97.25 86 ALA A C 1
ATOM 622 O O . ALA A 1 86 ? -10.704 2.335 -4.496 1.00 97.25 86 ALA A O 1
ATOM 623 N N . ALA A 1 87 ? -8.815 1.967 -3.355 1.00 96.50 87 ALA A N 1
ATOM 624 C CA . ALA A 1 87 ? -9.438 1.134 -2.334 1.00 96.50 87 ALA A CA 1
ATOM 625 C C . ALA A 1 87 ? -10.535 1.882 -1.569 1.00 96.50 87 ALA A C 1
ATOM 627 O O . ALA A 1 87 ? -11.573 1.301 -1.266 1.00 96.50 87 ALA A O 1
ATOM 628 N N . ARG A 1 88 ? -10.339 3.178 -1.292 1.00 94.62 88 ARG A N 1
ATOM 629 C CA . ARG A 1 88 ? -11.355 4.004 -0.638 1.00 94.62 88 ARG A CA 1
ATOM 630 C C . ARG A 1 88 ? -12.610 4.137 -1.498 1.00 94.62 88 ARG A C 1
ATOM 632 O O . ARG A 1 88 ? -13.703 3.927 -0.987 1.00 94.62 88 ARG A O 1
ATOM 639 N N . ALA A 1 89 ? -12.452 4.423 -2.789 1.00 96.75 89 ALA A N 1
ATOM 640 C CA . ALA A 1 89 ? -13.579 4.501 -3.715 1.00 96.75 89 ALA A CA 1
ATOM 641 C C . ALA A 1 89 ? -14.314 3.155 -3.842 1.00 96.75 89 ALA A C 1
ATOM 643 O O . ALA A 1 89 ? -15.541 3.118 -3.832 1.00 96.75 89 ALA A O 1
ATOM 644 N N . LEU A 1 90 ? -13.573 2.044 -3.911 1.00 96.69 90 LEU A N 1
ATOM 645 C CA . LEU A 1 90 ? -14.154 0.702 -3.985 1.00 96.69 90 LEU A CA 1
ATOM 646 C C . LEU A 1 90 ? -14.919 0.332 -2.706 1.00 96.69 90 LEU A C 1
ATOM 648 O O . LEU A 1 90 ? -16.001 -0.240 -2.802 1.00 96.69 90 LEU A O 1
ATOM 652 N N . LEU A 1 91 ? -14.404 0.689 -1.526 1.00 94.44 91 LEU A N 1
ATOM 653 C CA . LEU A 1 91 ? -15.096 0.478 -0.249 1.00 94.44 91 LEU A CA 1
ATOM 654 C C . LEU A 1 91 ? -16.408 1.263 -0.155 1.00 94.44 91 LEU A C 1
ATOM 656 O O . LEU A 1 91 ? -17.392 0.736 0.352 1.00 94.44 91 LEU A O 1
ATOM 660 N N . ASP A 1 92 ? -16.421 2.509 -0.630 1.00 94.50 92 ASP A N 1
ATOM 661 C CA . ASP A 1 92 ? -17.580 3.396 -0.489 1.00 94.50 92 ASP A CA 1
ATOM 662 C C . ASP A 1 92 ? -18.677 3.116 -1.542 1.00 94.50 92 ASP A C 1
ATOM 664 O O . ASP A 1 92 ? -19.838 3.473 -1.331 1.00 94.50 92 ASP A O 1
ATOM 668 N N . HIS A 1 93 ? -18.340 2.475 -2.671 1.00 97.12 93 HIS A N 1
ATOM 669 C CA . HIS A 1 93 ? -19.240 2.358 -3.831 1.00 97.12 93 HIS A CA 1
ATOM 670 C C . HIS A 1 93 ? -19.442 0.944 -4.385 1.00 97.12 93 HIS A C 1
ATOM 672 O O . HIS A 1 93 ? -20.141 0.780 -5.386 1.00 97.12 93 HIS A O 1
ATOM 678 N N . THR A 1 94 ? -18.859 -0.087 -3.775 1.00 96.88 94 THR A N 1
ATOM 679 C CA . THR A 1 94 ? -19.015 -1.471 -4.243 1.00 96.88 94 THR A CA 1
ATOM 680 C C . THR A 1 94 ? -19.293 -2.427 -3.090 1.00 96.88 94 THR A C 1
ATOM 682 O O . THR A 1 94 ? -19.116 -2.098 -1.923 1.00 96.88 94 THR A O 1
ATOM 685 N N . THR A 1 95 ? -19.708 -3.647 -3.425 1.00 96.25 95 THR A N 1
ATOM 686 C CA . THR A 1 95 ? -19.879 -4.754 -2.472 1.00 96.25 95 THR A CA 1
ATOM 687 C C . THR A 1 95 ? -18.733 -5.764 -2.565 1.00 96.25 95 THR A C 1
ATOM 689 O O . THR A 1 95 ? -18.924 -6.951 -2.299 1.00 96.25 95 THR A O 1
ATOM 692 N N . MET A 1 96 ? -17.559 -5.324 -3.024 1.00 96.88 96 MET A N 1
ATOM 693 C CA . MET A 1 96 ? -16.389 -6.184 -3.182 1.00 96.88 96 MET A CA 1
ATOM 694 C C . MET A 1 96 ? -15.858 -6.667 -1.830 1.00 96.88 96 MET A C 1
ATOM 696 O O . MET A 1 96 ? -15.922 -5.965 -0.820 1.00 96.88 96 MET A O 1
ATOM 700 N N . THR A 1 97 ? -15.283 -7.868 -1.814 1.00 96.50 97 THR A N 1
ATOM 701 C CA . THR A 1 97 ? -14.604 -8.393 -0.626 1.00 96.50 97 THR A CA 1
ATOM 702 C C . THR A 1 97 ? -13.290 -7.655 -0.372 1.00 96.50 97 THR A C 1
ATOM 704 O O . THR A 1 97 ? -12.699 -7.074 -1.285 1.00 96.50 97 THR A O 1
ATOM 707 N N . ALA A 1 98 ? -12.767 -7.729 0.856 1.00 94.88 98 ALA A N 1
ATOM 708 C CA . ALA A 1 98 ? -11.463 -7.148 1.191 1.00 94.88 98 ALA A CA 1
ATOM 709 C C . ALA A 1 98 ? -10.343 -7.645 0.256 1.00 94.88 98 ALA A C 1
ATOM 711 O O . ALA A 1 98 ? -9.478 -6.861 -0.144 1.00 94.88 98 ALA A O 1
ATOM 712 N N . ARG A 1 99 ? -10.400 -8.921 -0.152 1.00 96.12 99 ARG A N 1
ATOM 713 C CA . ARG A 1 99 ? -9.504 -9.508 -1.154 1.00 96.12 99 ARG A CA 1
ATOM 714 C C . ARG A 1 99 ? -9.574 -8.776 -2.483 1.00 96.12 99 ARG A C 1
ATOM 716 O O . ARG A 1 99 ? -8.551 -8.347 -3.001 1.00 96.12 99 ARG A O 1
ATOM 723 N N . GLN A 1 100 ? -10.788 -8.640 -3.016 1.00 97.69 100 GLN A N 1
ATOM 724 C CA . GLN A 1 100 ? -11.049 -8.032 -4.317 1.00 97.69 100 GLN A CA 1
ATOM 725 C C . GLN A 1 100 ? -10.646 -6.558 -4.318 1.00 97.69 100 GLN A C 1
ATOM 727 O O . GLN A 1 100 ? -9.947 -6.120 -5.222 1.00 97.69 100 GLN A O 1
ATOM 732 N N . ILE A 1 101 ? -10.996 -5.814 -3.266 1.00 97.38 101 ILE A N 1
ATOM 733 C CA . ILE A 1 101 ? -10.603 -4.407 -3.109 1.00 97.38 101 ILE A CA 1
ATOM 734 C C . ILE A 1 101 ? -9.079 -4.276 -3.066 1.00 97.38 101 ILE A C 1
ATOM 736 O O . ILE A 1 101 ? -8.513 -3.405 -3.725 1.00 97.38 101 ILE A O 1
ATOM 740 N N . THR A 1 102 ? -8.401 -5.146 -2.313 1.00 96.81 102 THR A N 1
ATOM 741 C CA . THR A 1 102 ? -6.932 -5.153 -2.235 1.00 96.81 102 THR A CA 1
ATOM 742 C C . THR A 1 102 ? -6.315 -5.443 -3.602 1.00 96.81 102 THR A C 1
ATOM 744 O O . THR A 1 102 ? -5.388 -4.758 -4.019 1.00 96.81 102 THR A O 1
ATOM 747 N N . GLU A 1 103 ? -6.838 -6.436 -4.317 1.00 97.81 103 GLU A N 1
ATOM 748 C CA . GLU A 1 103 ? -6.336 -6.834 -5.629 1.00 97.81 103 GLU A CA 1
ATOM 749 C C . GLU A 1 103 ? -6.515 -5.723 -6.673 1.00 97.81 103 GLU A C 1
ATOM 751 O O . GLU A 1 103 ? -5.552 -5.324 -7.326 1.00 97.81 103 GLU A O 1
ATOM 756 N N . GLU A 1 104 ? -7.725 -5.177 -6.795 1.00 98.12 104 GLU A N 1
ATOM 757 C CA . GLU A 1 104 ? -8.037 -4.151 -7.792 1.00 98.12 104 GLU A CA 1
ATOM 758 C C . GLU A 1 104 ? -7.341 -2.819 -7.496 1.00 98.12 104 GLU A C 1
ATOM 760 O O . GLU A 1 104 ? -6.833 -2.166 -8.408 1.00 98.12 104 GLU A O 1
ATOM 765 N N . SER A 1 105 ? -7.225 -2.435 -6.222 1.00 98.12 105 SER A N 1
ATOM 766 C CA . SER A 1 105 ? -6.478 -1.227 -5.850 1.00 98.12 105 SER A CA 1
ATOM 767 C C . SER A 1 105 ? -4.986 -1.330 -6.172 1.00 98.12 105 SER A C 1
ATOM 769 O O . SER A 1 105 ? -4.397 -0.354 -6.643 1.00 98.12 105 SER A O 1
ATOM 771 N N . LEU A 1 106 ? -4.375 -2.505 -5.987 1.00 97.50 106 LEU A N 1
ATOM 772 C CA . LEU A 1 106 ? -2.981 -2.746 -6.362 1.00 97.50 106 LEU A CA 1
ATOM 773 C C . LEU A 1 106 ? -2.782 -2.767 -7.882 1.00 97.50 106 LEU A C 1
ATOM 775 O O . LEU A 1 106 ? -1.798 -2.202 -8.356 1.00 97.50 106 LEU A O 1
ATOM 779 N N . LYS A 1 107 ? -3.717 -3.337 -8.654 1.00 98.19 107 LYS A N 1
ATOM 780 C CA . LYS A 1 107 ? -3.679 -3.276 -10.129 1.00 98.19 107 LYS A CA 1
ATOM 781 C C . LYS A 1 107 ? -3.736 -1.835 -10.635 1.00 98.19 107 LYS A C 1
ATOM 783 O O . LYS A 1 107 ? -2.946 -1.448 -11.492 1.00 98.19 107 LYS A O 1
ATOM 788 N N . ILE A 1 108 ? -4.619 -1.011 -10.066 1.00 97.94 108 ILE A N 1
ATOM 789 C CA . ILE A 1 108 ? -4.697 0.418 -10.407 1.00 97.94 108 ILE A CA 1
ATOM 790 C C . ILE A 1 108 ? -3.376 1.122 -10.073 1.00 97.94 108 ILE A C 1
ATOM 792 O O . ILE A 1 108 ? -2.858 1.879 -10.894 1.00 97.94 108 ILE A O 1
ATOM 796 N N . ALA A 1 109 ? -2.793 0.850 -8.903 1.00 97.38 109 ALA A N 1
ATOM 797 C CA . ALA A 1 109 ? -1.499 1.416 -8.533 1.00 97.38 109 ALA A CA 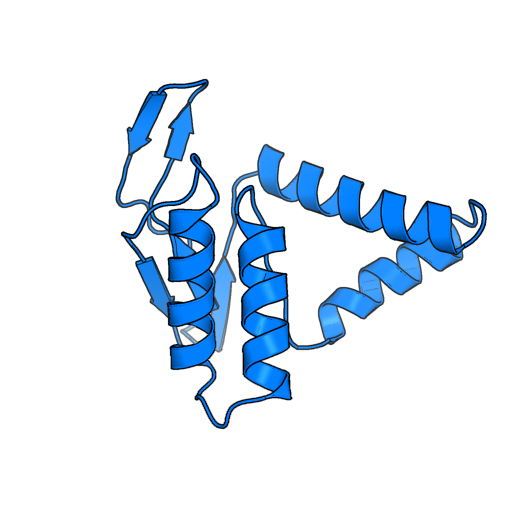1
ATOM 798 C C . ALA A 1 109 ? -0.374 0.990 -9.491 1.00 97.38 109 ALA A C 1
ATOM 800 O O . ALA A 1 109 ? 0.446 1.829 -9.858 1.00 97.38 109 ALA A O 1
ATOM 801 N N . ALA A 1 110 ? -0.366 -0.263 -9.952 1.00 97.25 110 ALA A N 1
ATOM 802 C CA . ALA A 1 110 ? 0.602 -0.767 -10.925 1.00 97.25 110 ALA A CA 1
ATOM 803 C C . ALA A 1 110 ? 0.485 -0.101 -12.308 1.00 97.25 110 ALA A C 1
ATOM 805 O O . ALA A 1 110 ? 1.470 -0.003 -13.034 1.00 97.25 110 ALA A O 1
ATOM 806 N N . HIS A 1 111 ? -0.701 0.385 -12.683 1.00 97.12 111 HIS A N 1
ATOM 807 C CA . HIS A 1 111 ? -0.885 1.139 -13.927 1.00 97.12 111 HIS A CA 1
ATOM 808 C C . HIS A 1 111 ? -0.411 2.596 -13.832 1.00 97.12 111 HIS A C 1
ATOM 810 O O . HIS A 1 111 ? -0.123 3.209 -14.857 1.00 97.12 111 HIS A O 1
ATOM 816 N N . LEU A 1 112 ? -0.347 3.162 -12.623 1.00 97.12 112 LEU A N 1
ATOM 817 C CA . LEU A 1 112 ? -0.037 4.578 -12.403 1.00 97.12 112 LEU A CA 1
ATOM 818 C C . LEU A 1 112 ? 1.395 4.814 -11.909 1.00 97.12 112 LEU A C 1
ATOM 820 O O . LEU A 1 112 ? 2.002 5.831 -12.238 1.00 97.12 112 LEU A O 1
ATOM 824 N N . CYS A 1 113 ? 1.944 3.897 -11.113 1.00 95.75 113 CYS A N 1
ATOM 825 C CA . CYS A 1 113 ? 3.243 4.056 -10.475 1.00 95.75 113 CYS A CA 1
ATOM 826 C C . CYS A 1 113 ? 4.310 3.205 -11.166 1.00 95.75 113 CYS A C 1
ATOM 828 O O . CYS A 1 113 ? 4.277 1.981 -11.095 1.00 95.75 113 CYS A O 1
ATOM 830 N N . ILE A 1 114 ? 5.340 3.848 -11.723 1.00 95.38 114 ILE A N 1
ATOM 831 C CA . ILE A 1 114 ? 6.491 3.163 -12.347 1.00 95.38 114 ILE A CA 1
ATOM 832 C C . ILE A 1 114 ? 7.290 2.267 -11.380 1.00 95.38 114 ILE A C 1
ATOM 834 O O . ILE A 1 114 ? 8.116 1.466 -11.813 1.00 95.38 114 ILE A O 1
ATOM 838 N N . TYR A 1 115 ? 7.069 2.414 -10.070 1.00 94.12 115 TYR A N 1
ATOM 839 C CA . TYR A 1 115 ? 7.722 1.647 -9.006 1.00 94.12 115 TYR A CA 1
ATOM 840 C C . TYR A 1 115 ? 6.836 0.524 -8.443 1.00 94.12 115 TYR A C 1
ATOM 842 O O . TYR A 1 115 ? 7.149 -0.019 -7.384 1.00 94.12 115 TYR A O 1
ATOM 850 N N . THR A 1 116 ? 5.724 0.204 -9.103 1.00 95.38 116 THR A N 1
ATOM 851 C CA . THR A 1 116 ? 4.765 -0.822 -8.686 1.00 95.38 116 THR A CA 1
ATOM 852 C C . THR A 1 116 ? 4.379 -1.664 -9.897 1.00 95.38 116 THR A C 1
ATOM 854 O O . THR A 1 116 ? 4.054 -1.114 -10.942 1.00 95.38 116 THR A O 1
ATOM 857 N N . ASN A 1 117 ? 4.396 -2.993 -9.779 1.00 96.56 117 ASN A N 1
ATOM 858 C CA . ASN A 1 117 ? 4.050 -3.887 -10.890 1.00 96.56 117 ASN A CA 1
ATOM 859 C C . ASN A 1 117 ? 2.842 -4.793 -10.603 1.00 96.56 117 ASN A C 1
ATOM 861 O O . ASN A 1 117 ? 2.266 -4.789 -9.521 1.00 96.56 117 ASN A O 1
ATOM 865 N N . ASN A 1 118 ? 2.478 -5.606 -11.598 1.00 97.06 118 ASN A N 1
ATOM 866 C CA . ASN A 1 118 ? 1.356 -6.547 -11.523 1.00 97.06 118 ASN A CA 1
ATOM 867 C C . ASN A 1 118 ? 1.707 -7.900 -10.870 1.00 97.06 118 ASN A C 1
ATOM 869 O O . ASN A 1 118 ? 0.872 -8.803 -10.850 1.00 97.06 118 ASN A O 1
ATOM 873 N N . ASN A 1 119 ? 2.919 -8.074 -10.333 1.00 96.75 119 ASN A N 1
ATOM 874 C CA . ASN A 1 119 ? 3.291 -9.294 -9.615 1.00 96.75 119 ASN A CA 1
ATOM 875 C C . ASN A 1 119 ? 2.845 -9.166 -8.159 1.00 96.75 119 ASN A C 1
ATOM 877 O O . ASN A 1 119 ? 3.617 -8.759 -7.292 1.00 96.75 119 ASN A O 1
ATOM 881 N N . LEU A 1 120 ? 1.576 -9.475 -7.913 1.00 96.38 120 LEU A N 1
ATOM 882 C CA . LEU A 1 120 ? 0.933 -9.244 -6.625 1.00 96.38 120 LEU A CA 1
ATOM 883 C C . LEU A 1 120 ? 1.035 -10.461 -5.704 1.00 96.38 120 LEU A C 1
ATOM 885 O O . LEU A 1 120 ? 0.895 -11.608 -6.124 1.00 96.38 120 LEU A O 1
ATOM 889 N N . VAL A 1 121 ? 1.217 -10.187 -4.417 1.00 95.62 121 VAL A N 1
ATOM 890 C CA . VAL A 1 121 ? 1.081 -11.153 -3.326 1.00 95.62 121 VAL A CA 1
ATOM 891 C C . VAL A 1 121 ? -0.036 -10.652 -2.429 1.00 95.62 121 VAL A C 1
ATOM 893 O O . VAL A 1 121 ? 0.026 -9.523 -1.944 1.00 95.62 121 VAL A O 1
ATOM 896 N N . ILE A 1 122 ? -1.053 -11.483 -2.216 1.00 96.00 122 ILE A N 1
ATOM 897 C CA . ILE A 1 122 ? -2.210 -11.164 -1.379 1.00 96.00 122 ILE A CA 1
ATOM 898 C C . ILE A 1 122 ? -2.335 -12.259 -0.327 1.00 96.00 122 ILE A C 1
ATOM 900 O O . ILE A 1 122 ? -2.364 -13.437 -0.665 1.00 96.00 122 ILE A O 1
ATOM 904 N N . GLU A 1 123 ? -2.389 -11.840 0.931 1.00 94.88 123 GLU A N 1
ATOM 905 C CA . GLU A 1 123 ? -2.537 -12.695 2.105 1.00 94.88 123 GLU A CA 1
ATOM 906 C C . GLU A 1 123 ? -3.808 -12.326 2.870 1.00 94.88 123 GLU A C 1
ATOM 908 O O . GLU A 1 123 ? -4.178 -11.145 2.959 1.00 94.88 123 GLU A O 1
ATOM 913 N N . GLU A 1 124 ? -4.441 -13.332 3.457 1.00 93.31 124 GLU A N 1
ATOM 914 C CA . GLU A 1 124 ? -5.688 -13.234 4.217 1.00 93.31 124 GLU A CA 1
ATOM 915 C C . GLU A 1 124 ? -5.527 -13.935 5.572 1.00 93.31 124 GLU A C 1
ATOM 917 O O . GLU A 1 124 ? -4.650 -14.786 5.724 1.00 93.31 124 GLU A O 1
ATOM 922 N N . LEU A 1 125 ? -6.333 -13.517 6.551 1.00 90.06 125 LEU A N 1
ATOM 923 C CA . LEU A 1 125 ? -6.454 -14.150 7.868 1.00 90.06 125 LEU A CA 1
ATOM 924 C C . LEU A 1 125 ? -7.782 -14.899 7.951 1.00 90.06 125 LEU A C 1
ATOM 926 O O . LEU A 1 125 ? -8.758 -14.379 7.361 1.00 90.06 125 LEU A O 1
#